Protein AF-A0A5K1BGL9-F1 (afdb_monomer_lite)

Radius of gyration: 13.74 Å; chains: 1; bounding box: 45×28×26 Å

Structure (mmCIF, N/CA/C/O backbone):
data_AF-A0A5K1BGL9-F1
#
_entry.id   AF-A0A5K1BGL9-F1
#
loop_
_atom_site.group_PDB
_atom_site.id
_atom_site.type_symbol
_atom_site.label_atom_id
_atom_site.label_alt_id
_atom_site.label_comp_id
_atom_site.label_asym_id
_atom_site.label_entity_id
_atom_site.label_seq_id
_atom_site.pdbx_PDB_ins_code
_atom_site.Cartn_x
_atom_site.Cartn_y
_atom_site.Cartn_z
_atom_site.occupancy
_atom_site.B_iso_or_equiv
_atom_site.auth_seq_id
_atom_site.auth_comp_id
_atom_site.auth_asym_id
_atom_site.auth_atom_id
_atom_site.pdbx_PDB_model_num
ATOM 1 N N . ILE A 1 1 ? -15.302 -15.006 6.439 1.00 54.12 1 ILE A N 1
ATOM 2 C CA . ILE A 1 1 ? -14.687 -13.842 5.765 1.00 54.12 1 ILE A CA 1
ATOM 3 C C . ILE A 1 1 ? -14.906 -14.045 4.272 1.00 54.12 1 ILE A C 1
ATOM 5 O O . ILE A 1 1 ? -14.582 -15.118 3.778 1.00 54.12 1 ILE A O 1
ATOM 9 N N . THR A 1 2 ? -15.601 -13.136 3.597 1.00 76.56 2 THR A N 1
ATOM 10 C CA . THR A 1 2 ? -15.807 -13.207 2.145 1.00 76.56 2 THR A CA 1
ATOM 11 C C . THR A 1 2 ? -14.481 -12.842 1.480 1.00 76.56 2 THR A C 1
ATOM 13 O O . THR A 1 2 ? -13.948 -11.764 1.718 1.00 76.56 2 THR A O 1
ATOM 16 N N . GLY A 1 3 ? -13.879 -13.768 0.735 1.00 86.25 3 GLY A N 1
ATOM 17 C CA . GLY A 1 3 ? -12.581 -13.577 0.069 1.00 86.25 3 GLY A CA 1
ATOM 18 C C . GLY A 1 3 ? -12.667 -12.737 -1.207 1.00 86.25 3 GLY A C 1
ATOM 19 O O . GLY A 1 3 ? -11.850 -12.908 -2.108 1.00 86.25 3 GLY A O 1
ATOM 20 N N . ASP A 1 4 ? -13.687 -11.889 -1.313 1.00 86.12 4 ASP A N 1
ATOM 21 C CA . ASP A 1 4 ? -13.988 -11.133 -2.518 1.00 86.12 4 ASP A CA 1
ATOM 22 C C . ASP A 1 4 ? -13.024 -9.957 -2.680 1.00 86.12 4 ASP A C 1
ATOM 24 O O . ASP A 1 4 ? -12.657 -9.264 -1.727 1.00 86.12 4 ASP A O 1
ATOM 28 N N . THR A 1 5 ? -12.590 -9.730 -3.918 1.00 83.62 5 THR A N 1
ATOM 29 C CA . THR A 1 5 ? -11.653 -8.649 -4.236 1.00 83.62 5 THR A CA 1
ATOM 30 C C . THR A 1 5 ? -12.388 -7.313 -4.225 1.00 83.62 5 THR A C 1
ATOM 32 O O . THR A 1 5 ? -13.251 -7.077 -5.063 1.00 83.62 5 THR A O 1
ATOM 35 N N . VAL A 1 6 ? -12.023 -6.423 -3.300 1.00 85.38 6 VAL A N 1
ATOM 36 C CA . VAL A 1 6 ? -12.684 -5.114 -3.142 1.00 85.38 6 VAL A CA 1
ATOM 37 C C . VAL A 1 6 ? -12.272 -4.127 -4.236 1.00 85.38 6 VAL A C 1
ATOM 39 O O . VAL A 1 6 ? -13.100 -3.375 -4.739 1.00 85.38 6 VAL A O 1
ATOM 42 N N . SER A 1 7 ? -10.990 -4.102 -4.609 1.00 82.19 7 SER A N 1
ATOM 43 C CA . SER A 1 7 ? -10.478 -3.173 -5.620 1.00 82.19 7 SER A CA 1
ATOM 44 C C . SER A 1 7 ? -9.152 -3.651 -6.210 1.00 82.19 7 SER A C 1
ATOM 46 O O . SER A 1 7 ? -8.397 -4.376 -5.559 1.00 82.19 7 SER A O 1
ATOM 48 N N . LYS A 1 8 ? -8.861 -3.224 -7.445 1.00 84.00 8 LY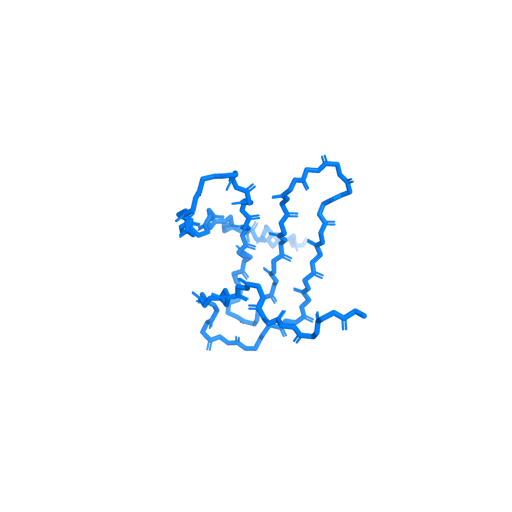S A N 1
ATOM 49 C CA . LYS A 1 8 ? -7.594 -3.478 -8.139 1.00 84.00 8 LYS A CA 1
ATOM 50 C C . LYS A 1 8 ? -6.897 -2.155 -8.437 1.00 84.00 8 LYS A C 1
ATOM 52 O O . LYS A 1 8 ? -7.377 -1.348 -9.226 1.00 84.00 8 LYS A O 1
ATOM 57 N N . LEU A 1 9 ? -5.733 -1.969 -7.830 1.00 83.31 9 LEU A N 1
ATOM 58 C CA . LEU A 1 9 ? -4.925 -0.758 -7.931 1.00 83.31 9 LEU A CA 1
ATOM 59 C C . LEU A 1 9 ? -3.844 -0.992 -8.999 1.00 83.31 9 LEU A C 1
ATOM 61 O O . LEU A 1 9 ? -2.918 -1.773 -8.782 1.00 83.31 9 LEU A O 1
ATOM 65 N N . VAL A 1 10 ? -3.985 -0.375 -10.177 1.00 83.25 10 VAL A N 1
ATOM 66 C CA . VAL A 1 10 ? -3.048 -0.545 -11.305 1.00 83.25 10 VAL A CA 1
ATOM 67 C C . VAL A 1 10 ? -2.327 0.769 -11.557 1.00 83.25 10 VAL A C 1
ATOM 69 O O . VAL A 1 10 ? -2.929 1.730 -12.023 1.00 83.25 10 VAL A O 1
ATOM 72 N N . TYR A 1 11 ? -1.036 0.803 -11.238 1.00 83.25 11 TYR A N 1
ATOM 73 C CA . TYR A 1 11 ? -0.205 1.988 -11.454 1.00 83.25 11 TYR A CA 1
ATOM 74 C C . TYR A 1 11 ? 1.253 1.641 -11.758 1.00 83.25 11 TYR A C 1
ATOM 76 O O . TYR A 1 11 ? 1.836 2.161 -12.706 1.00 8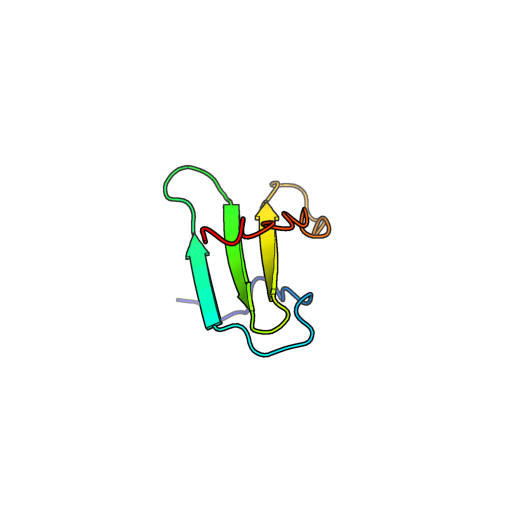3.25 11 TYR A O 1
ATOM 84 N N . HIS A 1 12 ? 1.848 0.750 -10.967 1.00 85.62 12 HIS A N 1
ATOM 85 C CA . HIS A 1 12 ? 3.262 0.425 -11.101 1.00 85.62 12 HIS A CA 1
ATOM 86 C C . HIS A 1 12 ? 3.554 -0.358 -12.384 1.00 85.62 12 HIS A C 1
ATOM 88 O O . HIS A 1 12 ? 2.876 -1.334 -12.701 1.00 85.62 12 HIS A O 1
ATOM 94 N N . SER A 1 13 ? 4.596 0.073 -13.097 1.00 86.94 13 SER A N 1
ATOM 95 C CA . SER A 1 13 ? 5.112 -0.613 -14.293 1.00 86.94 13 SER A CA 1
ATOM 96 C C . SER A 1 13 ? 6.033 -1.786 -13.924 1.00 86.94 13 SER A C 1
ATOM 98 O O . SER A 1 13 ? 6.201 -2.737 -14.684 1.00 86.94 13 SER A O 1
ATOM 100 N N . SER A 1 14 ? 6.602 -1.735 -12.718 1.00 87.50 14 SER A N 1
ATOM 101 C CA . SER A 1 14 ? 7.532 -2.729 -12.183 1.00 87.50 14 SER A CA 1
ATOM 102 C C . SER A 1 14 ? 6.947 -3.459 -10.972 1.00 87.50 14 SER A C 1
ATOM 104 O O . SER A 1 14 ? 5.841 -3.176 -10.511 1.00 87.50 14 SER A O 1
ATOM 106 N N . THR A 1 15 ? 7.702 -4.417 -10.433 1.00 90.00 15 THR A N 1
ATOM 107 C CA . THR A 1 15 ? 7.292 -5.175 -9.250 1.00 90.00 15 THR A CA 1
ATOM 108 C C . THR A 1 15 ? 7.194 -4.284 -8.011 1.00 90.00 15 THR A C 1
ATOM 110 O O . THR A 1 15 ? 8.144 -3.587 -7.634 1.00 90.00 15 THR A O 1
ATOM 11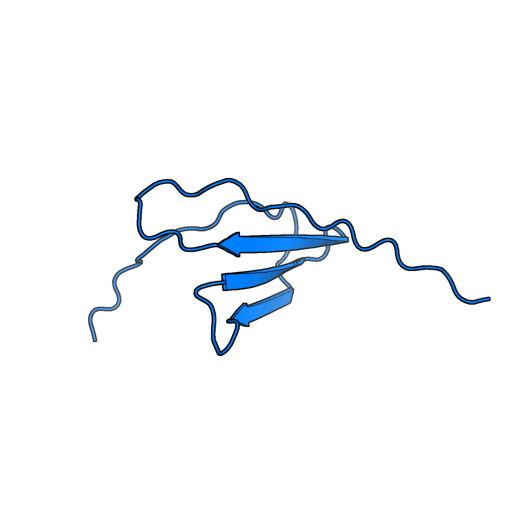3 N N . VAL A 1 16 ? 6.030 -4.347 -7.360 1.00 90.06 16 VAL A N 1
ATOM 114 C CA . VAL A 1 16 ? 5.773 -3.723 -6.058 1.00 90.06 16 VAL A CA 1
ATOM 115 C C . VAL A 1 16 ? 6.571 -4.472 -4.998 1.00 90.06 16 VAL A C 1
ATOM 117 O O . VAL A 1 16 ? 6.589 -5.702 -4.972 1.00 90.06 16 VAL A O 1
ATOM 120 N N . ARG A 1 17 ? 7.273 -3.728 -4.149 1.00 91.06 17 ARG A N 1
ATOM 121 C CA . ARG A 1 17 ? 8.159 -4.272 -3.117 1.00 91.06 17 ARG A CA 1
ATOM 122 C C . ARG A 1 17 ? 7.519 -4.276 -1.751 1.00 91.06 17 ARG A C 1
ATOM 124 O O . ARG A 1 17 ? 7.711 -5.232 -1.011 1.00 91.06 17 ARG A O 1
ATOM 131 N N . ASP A 1 18 ? 6.796 -3.212 -1.441 1.00 90.31 18 ASP A N 1
ATOM 132 C CA . ASP A 1 18 ? 6.158 -3.050 -0.146 1.00 90.31 18 ASP A CA 1
ATOM 133 C C . ASP A 1 18 ? 4.908 -2.176 -0.263 1.00 90.31 18 ASP A C 1
ATOM 135 O O . ASP A 1 18 ? 4.840 -1.292 -1.128 1.00 90.31 18 ASP A O 1
ATOM 139 N N . CYS A 1 19 ? 3.940 -2.419 0.616 1.00 90.69 19 CYS A N 1
ATOM 140 C CA . CYS A 1 19 ? 2.731 -1.622 0.751 1.00 90.69 19 CYS A CA 1
ATOM 141 C C . CYS A 1 19 ? 2.352 -1.457 2.227 1.00 90.69 19 CYS A C 1
ATOM 143 O O . CYS A 1 19 ? 2.303 -2.430 2.975 1.00 90.69 19 CYS A O 1
ATOM 145 N N . SER A 1 20 ? 2.047 -0.228 2.640 1.00 92.31 20 SER A N 1
ATOM 146 C CA . SER A 1 20 ? 1.770 0.097 4.040 1.00 92.31 20 SER A CA 1
ATOM 147 C C . SER A 1 20 ? 0.559 1.010 4.183 1.00 92.31 20 SER A C 1
ATOM 149 O O . SER A 1 20 ? 0.442 2.026 3.489 1.00 92.31 20 SER A O 1
ATOM 151 N N . TRP A 1 21 ? -0.348 0.627 5.083 1.00 90.69 21 TRP A N 1
ATOM 152 C CA . TRP A 1 21 ? -1.514 1.417 5.464 1.00 90.69 21 TRP A CA 1
ATOM 153 C C . TRP A 1 21 ? -1.135 2.450 6.515 1.00 90.69 21 TRP A C 1
ATOM 155 O O . TRP A 1 21 ? -0.431 2.155 7.482 1.00 90.69 21 TRP A O 1
ATOM 165 N N . HIS A 1 22 ? -1.650 3.664 6.357 1.00 88.38 22 HIS A N 1
ATOM 166 C CA . HIS A 1 22 ? -1.533 4.671 7.394 1.00 88.38 22 HIS A CA 1
ATOM 167 C C . HIS A 1 22 ? -2.423 4.296 8.598 1.00 88.38 22 HIS A C 1
ATOM 169 O O . HIS A 1 22 ? -3.576 3.916 8.404 1.00 88.38 22 HIS A O 1
ATOM 175 N N . PRO A 1 23 ? -1.944 4.435 9.848 1.00 89.00 23 PRO A N 1
ATOM 176 C CA . PRO A 1 23 ? -2.692 3.997 11.031 1.00 89.00 23 PRO A CA 1
ATOM 177 C C . PRO A 1 23 ? -3.945 4.832 11.333 1.00 89.00 23 PRO A C 1
ATOM 179 O O . PRO A 1 23 ? -4.872 4.331 11.960 1.00 89.00 23 PRO A O 1
ATOM 182 N N . PHE A 1 24 ? -3.978 6.101 10.911 1.00 87.00 24 PHE A N 1
ATOM 183 C CA . PHE A 1 24 ? -5.065 7.039 11.246 1.00 87.00 24 PHE A CA 1
ATOM 184 C C . PHE A 1 24 ? -5.892 7.514 10.053 1.00 87.00 24 PHE A C 1
ATOM 186 O O . PHE A 1 24 ? -6.976 8.055 10.236 1.00 87.00 24 PHE A O 1
ATOM 193 N N . PHE A 1 25 ? -5.375 7.359 8.836 1.00 84.88 25 PHE A N 1
ATOM 194 C CA . PHE A 1 25 ? -5.996 7.921 7.641 1.00 84.88 25 PHE A CA 1
ATOM 195 C C . PHE A 1 25 ? -6.262 6.787 6.661 1.00 84.88 25 PHE A C 1
ATOM 197 O O . PHE A 1 25 ? -5.465 5.848 6.622 1.00 84.88 25 PHE A O 1
ATOM 204 N N . PRO A 1 26 ? -7.332 6.866 5.856 1.00 86.81 26 PRO A N 1
ATOM 205 C CA . PRO A 1 26 ? -7.652 5.876 4.834 1.00 86.81 26 PRO A CA 1
ATOM 206 C C . PRO A 1 26 ? -6.715 6.041 3.625 1.00 86.81 26 PRO A C 1
ATOM 208 O O . PRO A 1 26 ? -7.140 6.297 2.502 1.00 86.81 26 PRO A O 1
ATOM 211 N N . MET A 1 27 ? -5.412 5.943 3.884 1.00 86.38 27 MET A N 1
ATOM 212 C CA . MET A 1 27 ? -4.343 6.125 2.920 1.00 86.38 27 MET A CA 1
ATOM 213 C C . MET A 1 27 ? -3.463 4.881 2.902 1.00 86.38 27 MET A C 1
ATOM 215 O O . MET A 1 27 ? -3.016 4.403 3.946 1.00 86.38 27 MET A O 1
ATOM 219 N N . LEU A 1 28 ? -3.181 4.395 1.702 1.00 87.56 28 LEU A N 1
ATOM 220 C CA . LEU A 1 28 ? -2.249 3.309 1.448 1.00 87.56 28 LEU A CA 1
ATOM 221 C C . LEU A 1 28 ? -1.079 3.852 0.631 1.00 87.56 28 LEU A C 1
ATOM 223 O O . LEU A 1 28 ? -1.265 4.628 -0.301 1.00 87.56 28 LEU A O 1
ATOM 227 N N . VAL A 1 29 ? 0.135 3.428 0.958 1.00 88.50 29 VAL A N 1
ATOM 228 C CA . VAL A 1 29 ? 1.329 3.748 0.171 1.00 88.50 29 VAL A CA 1
ATOM 229 C C . VAL A 1 29 ? 1.901 2.460 -0.389 1.00 88.50 29 VAL A C 1
ATOM 231 O O . VAL A 1 29 ? 2.103 1.510 0.361 1.00 88.50 29 VAL A O 1
ATOM 234 N N . SER A 1 30 ? 2.193 2.432 -1.687 1.00 90.31 30 SER A N 1
ATOM 235 C CA . SER A 1 30 ? 2.919 1.336 -2.332 1.00 90.31 30 SER A CA 1
ATOM 236 C C . SER A 1 30 ? 4.246 1.817 -2.911 1.00 90.31 30 SER A C 1
ATOM 238 O O . SER A 1 30 ? 4.357 2.925 -3.439 1.00 90.31 30 SER A O 1
ATOM 240 N N . SER A 1 31 ? 5.266 0.969 -2.799 1.00 90.50 31 SER A N 1
ATOM 241 C CA . SER A 1 31 ? 6.614 1.214 -3.306 1.00 90.50 31 SER A CA 1
ATOM 242 C C . SER A 1 31 ? 6.996 0.182 -4.359 1.00 90.50 31 SER A C 1
ATOM 244 O O . SER A 1 31 ? 6.687 -1.001 -4.220 1.00 90.50 31 SER A O 1
ATOM 246 N N . SER A 1 32 ? 7.673 0.617 -5.418 1.00 90.75 32 SER A N 1
ATOM 247 C CA . SER A 1 32 ? 8.020 -0.229 -6.563 1.00 90.75 32 SER A CA 1
ATOM 248 C C . SER A 1 32 ? 9.439 0.043 -7.061 1.00 90.75 32 SER A C 1
ATOM 250 O O . SER A 1 32 ? 10.050 1.076 -6.775 1.00 90.75 32 SER A O 1
ATOM 252 N N . TRP A 1 33 ? 9.972 -0.912 -7.824 1.00 89.44 33 TRP A N 1
ATOM 253 C CA . TRP A 1 33 ? 11.259 -0.796 -8.518 1.00 89.44 33 TRP A CA 1
ATOM 254 C C . TRP A 1 33 ? 11.291 0.254 -9.628 1.00 89.44 33 TRP A C 1
ATOM 256 O O . TRP A 1 33 ? 12.367 0.593 -10.114 1.00 89.44 33 TRP A O 1
ATOM 266 N N . ASP A 1 34 ? 10.139 0.792 -10.023 1.00 84.50 34 ASP A N 1
ATOM 267 C CA . ASP A 1 34 ? 10.049 1.934 -10.942 1.00 84.50 34 ASP A CA 1
ATOM 268 C C . ASP A 1 34 ? 10.557 3.254 -10.321 1.00 84.50 34 ASP A C 1
ATOM 270 O O . ASP A 1 34 ? 10.551 4.291 -10.984 1.00 84.50 34 ASP A O 1
ATOM 274 N N . ASN A 1 35 ? 11.052 3.216 -9.075 1.00 83.31 35 ASN A N 1
ATOM 275 C CA . ASN A 1 35 ? 11.458 4.371 -8.272 1.00 83.31 35 ASN A CA 1
ATOM 276 C C . ASN A 1 35 ? 10.306 5.349 -8.006 1.00 83.31 35 ASN A C 1
ATOM 278 O O . ASN A 1 35 ? 10.537 6.537 -7.754 1.00 83.31 35 ASN A O 1
ATOM 282 N N . VAL A 1 36 ? 9.068 4.855 -8.038 1.00 84.81 36 VAL A N 1
ATOM 283 C CA . VAL A 1 36 ? 7.874 5.630 -7.738 1.00 84.81 36 VAL A CA 1
ATOM 284 C C . VAL A 1 36 ? 7.200 5.101 -6.479 1.00 84.81 36 VAL A C 1
ATOM 286 O O . VAL A 1 36 ? 7.084 3.899 -6.242 1.00 84.81 36 VAL A O 1
ATOM 289 N N . LEU A 1 37 ? 6.739 6.045 -5.663 1.00 85.81 37 LEU A N 1
ATOM 290 C CA . LEU A 1 37 ? 5.825 5.788 -4.562 1.00 85.81 37 LEU A CA 1
ATOM 291 C C . LEU A 1 37 ? 4.437 6.242 -5.001 1.00 85.81 37 LEU A C 1
ATOM 293 O O . LEU A 1 37 ? 4.262 7.410 -5.360 1.00 85.81 37 LEU A O 1
ATOM 297 N N . ALA A 1 38 ? 3.480 5.320 -4.994 1.00 85.25 38 ALA A N 1
ATOM 298 C CA . ALA A 1 38 ? 2.084 5.635 -5.249 1.00 85.25 38 ALA A CA 1
ATOM 299 C C . ALA A 1 38 ? 1.359 5.797 -3.911 1.00 85.25 38 ALA A C 1
ATOM 301 O O . ALA A 1 38 ? 1.430 4.919 -3.047 1.00 85.25 38 ALA A O 1
ATOM 302 N N . CYS A 1 39 ? 0.689 6.935 -3.740 1.00 85.62 39 CYS A N 1
ATOM 303 C CA . CYS A 1 39 ? -0.193 7.192 -2.610 1.00 85.62 39 CYS A CA 1
ATOM 304 C C . CYS A 1 39 ? -1.643 7.002 -3.054 1.00 85.62 39 CYS A C 1
ATOM 306 O O . CYS A 1 39 ? -2.085 7.625 -4.016 1.00 85.62 39 CYS A O 1
ATOM 308 N N . TRP A 1 40 ? -2.371 6.160 -2.335 1.00 85.44 40 TRP A N 1
ATOM 309 C CA . TRP A 1 40 ? -3.764 5.833 -2.590 1.00 85.44 40 TRP A CA 1
ATOM 310 C C . TRP A 1 40 ? -4.606 6.415 -1.465 1.00 85.44 40 TRP A C 1
ATOM 312 O O . TRP A 1 40 ? -4.466 5.995 -0.318 1.00 85.44 40 TRP A O 1
ATOM 322 N N . GLU A 1 41 ? -5.466 7.376 -1.780 1.00 83.50 41 GLU A N 1
ATOM 323 C CA . GLU A 1 41 ? -6.429 7.928 -0.831 1.00 83.50 41 GLU A CA 1
ATOM 324 C C . GLU A 1 41 ? -7.799 7.292 -1.082 1.00 83.50 41 GLU A C 1
ATOM 326 O O . GLU A 1 41 ? -8.397 7.467 -2.144 1.00 83.50 41 GLU A O 1
ATOM 331 N N . ALA A 1 42 ? -8.307 6.538 -0.107 1.00 69.94 42 ALA A N 1
ATOM 332 C CA . ALA A 1 42 ? -9.654 5.988 -0.160 1.00 69.94 42 ALA A CA 1
ATOM 333 C C . ALA A 1 42 ? -10.655 7.075 0.260 1.00 69.94 42 ALA A C 1
ATOM 335 O O . ALA A 1 42 ? -11.173 7.091 1.376 1.00 69.94 42 ALA A O 1
ATOM 336 N N . SER A 1 43 ? -10.907 8.026 -0.642 1.00 66.06 43 SER A N 1
ATOM 337 C CA . SER A 1 43 ? -12.055 8.922 -0.518 1.00 66.06 43 SER A CA 1
ATOM 338 C C . SER A 1 43 ? -13.323 8.069 -0.613 1.00 66.06 43 SER A C 1
ATOM 340 O O . SER A 1 43 ? -13.448 7.253 -1.520 1.00 66.06 43 SER A O 1
ATOM 342 N N . ALA A 1 44 ? -14.273 8.242 0.307 1.00 54.94 44 ALA A N 1
ATOM 343 C CA . ALA A 1 44 ? -15.516 7.461 0.375 1.00 54.94 44 ALA A CA 1
ATOM 344 C C . ALA A 1 44 ? -16.450 7.609 -0.857 1.00 54.94 44 ALA A C 1
ATOM 346 O O . ALA A 1 44 ? -17.556 7.075 -0.862 1.00 54.94 44 ALA A O 1
ATOM 347 N N . GLY A 1 45 ? -16.022 8.329 -1.900 1.00 48.66 45 GLY A N 1
ATOM 348 C CA . GLY A 1 45 ? -16.678 8.418 -3.200 1.00 48.66 45 GLY A CA 1
ATOM 349 C C . GLY A 1 45 ? -15.914 7.604 -4.240 1.00 48.66 45 GLY A C 1
ATOM 350 O O . GLY A 1 45 ? -14.713 7.789 -4.405 1.00 48.66 45 GLY A O 1
ATOM 351 N N . ASN A 1 46 ? -16.646 6.721 -4.911 1.00 47.16 46 ASN A N 1
ATOM 352 C CA . ASN A 1 46 ? -16.282 5.664 -5.860 1.00 47.16 46 ASN A CA 1
ATOM 353 C C . ASN A 1 46 ? -15.461 6.076 -7.108 1.00 47.16 46 ASN A C 1
ATOM 355 O O . ASN A 1 46 ? -15.763 5.677 -8.230 1.00 47.16 46 ASN A O 1
ATOM 359 N N . GLU A 1 47 ? -14.409 6.860 -6.936 1.00 50.69 47 GLU A N 1
ATOM 360 C CA . GLU A 1 47 ? -13.499 7.258 -7.998 1.00 50.69 47 GLU A CA 1
ATOM 361 C C . GLU A 1 47 ? -12.100 6.908 -7.513 1.00 50.69 47 GLU A C 1
ATOM 363 O O . GLU A 1 47 ? -11.597 7.511 -6.568 1.00 50.69 47 GLU A O 1
ATOM 368 N N . ALA A 1 48 ? -11.486 5.891 -8.119 1.00 49.22 48 ALA A N 1
ATOM 369 C CA . ALA A 1 48 ? -10.077 5.575 -7.927 1.00 49.22 48 ALA A CA 1
ATOM 370 C C . ALA A 1 48 ? -9.253 6.755 -8.458 1.00 49.22 48 ALA A C 1
ATOM 372 O O . A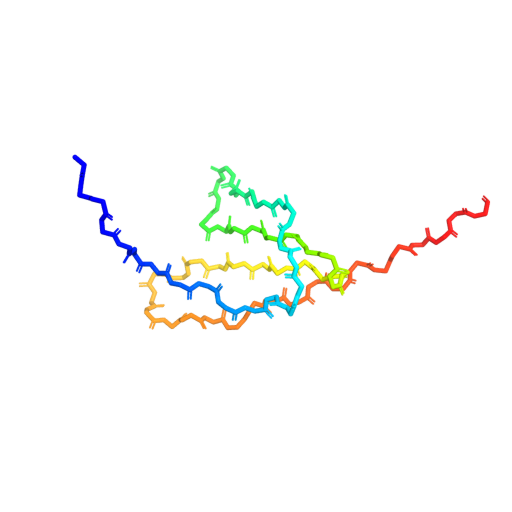LA A 1 48 ? -8.839 6.782 -9.617 1.00 49.22 48 ALA A O 1
ATOM 373 N N . LYS A 1 49 ? -9.109 7.790 -7.630 1.00 51.09 49 LYS A N 1
ATOM 374 C CA . LYS A 1 49 ? -8.392 9.009 -7.984 1.00 51.09 49 LYS A CA 1
ATOM 375 C C . LYS A 1 49 ? -6.941 8.596 -8.158 1.00 51.09 49 LYS A C 1
ATOM 377 O O . LYS A 1 49 ? -6.349 7.987 -7.267 1.00 51.09 49 LYS A O 1
ATOM 382 N N . ASN A 1 50 ? -6.439 8.834 -9.365 1.00 56.72 50 ASN A N 1
ATOM 383 C CA . ASN A 1 50 ? -5.072 8.552 -9.768 1.00 56.72 50 ASN A CA 1
ATOM 384 C C . ASN A 1 50 ? -4.103 8.998 -8.667 1.00 56.72 50 ASN A C 1
ATOM 386 O O . ASN A 1 50 ? -4.248 10.095 -8.132 1.00 56.72 50 ASN A O 1
ATOM 390 N N . CYS A 1 51 ? -3.158 8.130 -8.319 1.00 55.94 51 CYS A N 1
ATOM 391 C CA . CYS A 1 51 ? -2.303 8.319 -7.162 1.00 55.94 51 CYS A CA 1
ATOM 392 C C . CYS A 1 51 ? -1.511 9.630 -7.254 1.00 55.94 51 CYS A C 1
ATOM 394 O O . CYS A 1 51 ? -0.857 9.914 -8.262 1.00 55.94 51 CYS A O 1
ATOM 396 N N . ASP A 1 52 ? -1.513 10.413 -6.178 1.00 59.09 52 ASP A N 1
ATOM 397 C CA . ASP A 1 52 ? -0.666 11.595 -6.077 1.00 59.09 52 ASP A CA 1
ATOM 398 C C . ASP A 1 52 ? 0.804 11.162 -6.029 1.00 59.09 52 ASP A C 1
ATOM 400 O O . ASP A 1 52 ? 1.312 10.652 -5.025 1.00 59.09 52 ASP A O 1
ATOM 404 N N . VAL A 1 53 ? 1.500 11.333 -7.155 1.00 56.44 53 VAL A N 1
ATOM 405 C CA . VAL A 1 53 ? 2.881 10.879 -7.334 1.00 56.44 53 VAL A CA 1
ATOM 406 C C . VAL A 1 53 ? 3.830 11.758 -6.528 1.00 56.44 53 VAL A C 1
ATOM 408 O O . VAL A 1 53 ? 4.256 12.829 -6.971 1.00 56.44 53 VAL A O 1
ATOM 411 N N . LYS A 1 54 ? 4.255 11.283 -5.357 1.00 58.59 54 LYS A N 1
ATOM 412 C CA . LYS A 1 54 ? 5.318 11.943 -4.590 1.00 58.59 54 LYS A CA 1
ATOM 413 C C . LYS A 1 54 ? 6.680 11.464 -5.093 1.00 58.59 54 LYS 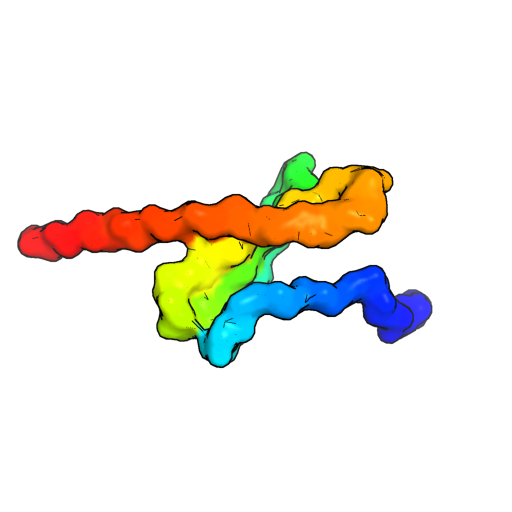A C 1
ATOM 415 O O . LYS A 1 54 ? 7.235 10.484 -4.601 1.00 58.59 54 LYS A O 1
ATOM 420 N N . LYS A 1 55 ? 7.248 12.171 -6.083 1.00 49.06 55 LYS A N 1
ATOM 421 C CA . LYS A 1 55 ? 8.636 11.957 -6.541 1.00 49.06 55 LYS A CA 1
ATOM 422 C C . LYS A 1 55 ? 9.603 12.317 -5.411 1.00 49.06 55 LYS A C 1
ATOM 424 O O . LYS A 1 55 ? 9.963 13.481 -5.229 1.00 49.06 55 LYS A O 1
ATOM 429 N N . THR A 1 56 ? 10.042 11.329 -4.643 1.00 51.09 56 THR A N 1
ATOM 430 C CA . THR A 1 56 ? 11.066 11.534 -3.618 1.00 51.09 56 THR A CA 1
ATOM 431 C C . THR A 1 56 ? 12.422 11.726 -4.302 1.00 51.09 56 THR A C 1
ATOM 433 O O . THR A 1 56 ? 13.109 10.781 -4.681 1.00 51.09 56 THR A O 1
ATOM 436 N N . ARG A 1 57 ? 12.840 12.985 -4.500 1.00 52.59 57 ARG A N 1
ATOM 437 C CA . ARG A 1 57 ? 14.218 13.299 -4.914 1.00 52.59 57 ARG A CA 1
ATOM 438 C C . ARG A 1 57 ? 15.148 12.874 -3.779 1.00 52.59 57 ARG A C 1
ATOM 440 O O . ARG A 1 57 ? 15.317 13.619 -2.815 1.00 52.59 57 ARG A O 1
ATOM 447 N N . ARG A 1 58 ? 15.765 11.690 -3.871 1.00 56.91 58 ARG A N 1
ATOM 448 C CA . ARG A 1 58 ? 16.884 11.338 -2.986 1.00 56.91 58 ARG A CA 1
ATOM 449 C C . ARG A 1 58 ? 17.991 12.370 -3.210 1.00 56.91 58 ARG A C 1
ATOM 451 O O . ARG A 1 58 ? 18.659 12.357 -4.241 1.00 56.91 58 ARG A O 1
ATOM 458 N N . LYS A 1 59 ? 18.177 13.291 -2.257 1.00 56.69 59 LYS A N 1
ATOM 459 C CA . LYS A 1 59 ? 19.398 14.098 -2.180 1.00 56.69 59 LYS A CA 1
ATOM 460 C C . LYS A 1 59 ? 20.544 13.120 -1.948 1.00 56.69 59 LYS A C 1
ATOM 462 O O . LYS A 1 59 ? 20.628 12.508 -0.886 1.00 56.69 59 LYS A O 1
ATOM 467 N N . LYS A 1 60 ? 21.386 12.948 -2.965 1.00 54.19 60 LYS A N 1
ATOM 468 C CA . LYS A 1 60 ? 22.657 12.235 -2.861 1.0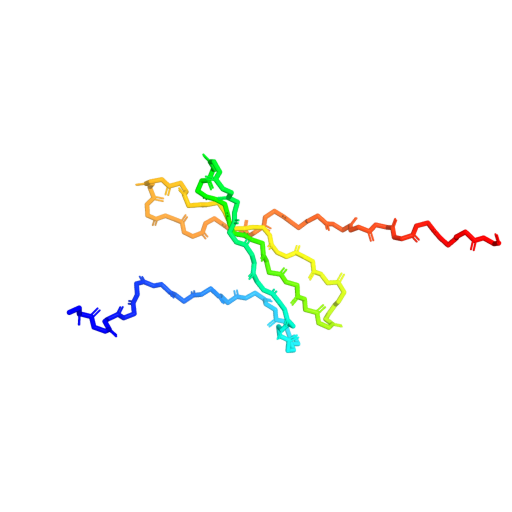0 54.19 60 LYS A CA 1
ATOM 469 C C . LYS A 1 60 ? 23.493 13.005 -1.834 1.00 54.19 60 LYS A C 1
ATOM 471 O O . LYS A 1 60 ? 23.944 14.109 -2.124 1.00 54.19 60 LYS A O 1
ATOM 476 N N . ARG A 1 61 ? 23.584 12.496 -0.604 1.00 58.66 61 ARG A N 1
ATOM 477 C CA . ARG A 1 61 ? 24.563 12.991 0.367 1.00 58.66 61 ARG A CA 1
ATOM 478 C C . ARG A 1 61 ? 25.908 12.432 -0.093 1.00 58.66 61 ARG A C 1
ATOM 480 O O . ARG A 1 61 ? 26.026 11.215 -0.224 1.00 58.66 61 ARG A O 1
ATOM 487 N N . MET A 1 62 ? 26.799 13.342 -0.489 1.00 58.19 62 MET A N 1
ATOM 488 C CA . MET A 1 62 ? 28.223 13.069 -0.700 1.00 58.19 62 MET A CA 1
ATOM 489 C C . MET A 1 62 ? 28.868 12.641 0.613 1.00 58.19 62 MET A C 1
ATOM 491 O O . MET A 1 62 ? 28.367 13.094 1.671 1.00 58.19 62 MET A O 1
#

Foldseek 3Di:
DPPDDPDDDDDDPADWDDKDQDPPFQWIWIDGPVQWIFIFHPDVDPDRPGGPIDNPPPPPDD

Organism: NCBI:txid210225

pLDDT: mean 75.53, std 15.57, range [47.16, 92.31]

Sequence (62 aa):
ITGDTVSKLVYHSSTVRDCSWHPFFPMLVSSSWDNVLACWEASAGNEAKNCDVKKTRRKKRM

Secondary structure (DSSP, 8-state):
------------SS-EEEEEE-SSSSEEEEEETTS-EEEEE--SSS----------------

InterPro domains:
  IPR001680 WD40 repeat [PS50082] (9-50)
  IPR001680 WD40 repeat [SM00320] (2-41)
  IPR015943 WD40/YVTN repeat-like-containing domain superfamily [G3DSA:2.130.10.10] (1-62)
  IPR036322 WD40-repeat-containing domain superfamily [SSF50978] (2-46)
  IPR051859 DDB1- and CUL4-associated factor [PTHR19847] (2-57)